Protein AF-A0A455U8F6-F1 (afdb_monomer_lite)

Radius of gyration: 26.74 Å; chains: 1; bounding box: 59×57×50 Å

Sequence (93 aa):
MGDVYIFRDQVVFEVPLKAPYSGPLNITLTFQGCADAGLCYPPEQTNLQASETQPPANLPIGTPQTAQPPTRMLTRHKVLSPRPKVKTAVLAR

Secondary structure (DSSP, 8-state):
--------S--------SS---S-EEEEEEE--EETTTEEPPPEEEEEEE-SS---TT---------PPP-----------------------

InterPro domains:
  IPR028250 Thiol:disulfide interchange protein DsbD, N-terminal domain [PF11412] (2-47)
  IPR036929 Thiol:disulfide interchange protein DsbD, N-terminal domain superfamily [G3DSA:2.60.40.1250] (1-62)
  IPR036929 Thiol:disulfide interchange protein DsbD, N-terminal domain superfamily [SSF74863] (2-50)

pLDDT: mean 74.24, std 20.31, range [40.97, 98.25]

Organism: NCBI:txid115553

Structure (mmCIF, N/CA/C/O backbone):
data_AF-A0A455U8F6-F1
#
_entry.id   AF-A0A455U8F6-F1
#
loop_
_atom_site.group_PDB
_atom_site.id
_atom_site.type_symbol
_atom_site.label_atom_id
_atom_site.label_alt_id
_atom_site.label_comp_id
_atom_site.label_asym_id
_atom_site.label_entity_id
_atom_site.label_seq_id
_atom_site.pdbx_PDB_ins_code
_atom_site.Cartn_x
_atom_site.Cartn_y
_atom_site.Cartn_z
_atom_site.occupancy
_atom_site.B_iso_or_equiv
_atom_site.auth_seq_id
_atom_site.auth_comp_id
_atom_site.auth_asym_id
_atom_site.auth_atom_id
_atom_site.pdbx_PDB_model_num
ATOM 1 N N . MET A 1 1 ? 18.345 -8.280 -5.740 1.00 62.19 1 MET A N 1
ATOM 2 C CA . MET A 1 1 ? 16.906 -8.359 -6.060 1.00 62.19 1 MET A CA 1
ATOM 3 C C . MET A 1 1 ? 16.491 -9.800 -5.858 1.00 62.19 1 MET A C 1
ATOM 5 O O . MET A 1 1 ? 17.248 -10.670 -6.267 1.00 62.19 1 MET A O 1
ATOM 9 N N . GLY A 1 2 ? 15.404 -10.039 -5.135 1.00 86.25 2 GLY A N 1
ATOM 10 C CA . GLY A 1 2 ? 14.883 -11.379 -4.859 1.00 86.25 2 GLY A CA 1
ATOM 11 C C . GLY A 1 2 ? 13.440 -11.489 -5.332 1.00 86.25 2 GLY A C 1
ATOM 12 O O . GLY A 1 2 ? 12.858 -10.489 -5.757 1.00 86.25 2 GLY A O 1
ATOM 13 N N . ASP A 1 3 ? 12.880 -12.688 -5.248 1.00 91.12 3 ASP A N 1
ATOM 14 C CA . ASP A 1 3 ? 11.495 -12.929 -5.633 1.00 91.12 3 ASP A CA 1
ATOM 15 C C . ASP A 1 3 ? 10.532 -12.255 -4.652 1.00 91.12 3 ASP A C 1
ATOM 17 O O . ASP A 1 3 ? 10.679 -12.351 -3.431 1.00 91.12 3 ASP A O 1
ATOM 21 N N . VAL A 1 4 ? 9.537 -11.560 -5.200 1.00 92.62 4 VAL A N 1
ATOM 22 C CA . VAL A 1 4 ? 8.485 -10.880 -4.442 1.00 92.62 4 VAL A CA 1
ATOM 23 C C . VAL A 1 4 ? 7.135 -11.123 -5.101 1.00 92.62 4 VAL A C 1
ATOM 25 O O . VAL A 1 4 ? 7.037 -11.249 -6.321 1.00 92.62 4 VAL A O 1
ATOM 28 N N . TYR A 1 5 ? 6.081 -11.155 -4.291 1.00 93.12 5 TYR A N 1
ATOM 29 C CA . TYR A 1 5 ? 4.715 -11.183 -4.800 1.00 93.12 5 TYR A CA 1
ATOM 30 C C . TYR A 1 5 ? 4.269 -9.766 -5.147 1.00 93.12 5 TYR A C 1
ATOM 32 O O . TYR A 1 5 ? 4.383 -8.855 -4.327 1.00 93.12 5 TYR A O 1
ATOM 40 N N . ILE A 1 6 ? 3.744 -9.597 -6.359 1.00 94.06 6 ILE A N 1
ATOM 41 C CA . ILE A 1 6 ? 3.146 -8.346 -6.822 1.00 94.06 6 ILE A CA 1
ATOM 42 C C . ILE A 1 6 ? 1.662 -8.557 -7.101 1.00 94.06 6 ILE A C 1
ATOM 44 O O . ILE A 1 6 ? 1.244 -9.640 -7.514 1.00 94.06 6 ILE A O 1
ATOM 48 N N . PH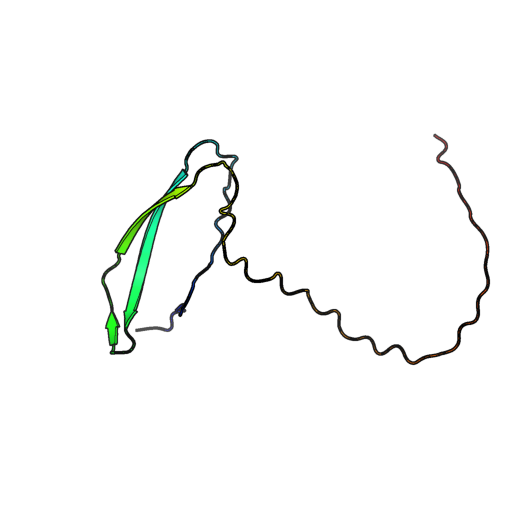E A 1 7 ? 0.878 -7.503 -6.911 1.00 95.31 7 PHE A N 1
ATOM 49 C CA . PHE A 1 7 ? -0.535 -7.472 -7.269 1.00 95.31 7 PHE A CA 1
ATOM 50 C C . PHE A 1 7 ? -0.718 -6.542 -8.469 1.00 95.31 7 PHE A C 1
ATOM 52 O O . PHE A 1 7 ? -0.143 -5.454 -8.502 1.00 95.31 7 PHE A O 1
ATOM 59 N N . ARG A 1 8 ? -1.499 -6.983 -9.458 1.00 94.12 8 ARG A N 1
ATOM 60 C CA . ARG A 1 8 ? -1.904 -6.184 -10.623 1.00 94.12 8 ARG A CA 1
ATOM 61 C C . ARG A 1 8 ? -3.399 -5.927 -10.568 1.00 94.12 8 ARG A C 1
ATOM 63 O O . ARG A 1 8 ? -4.120 -6.688 -9.930 1.00 94.12 8 ARG A O 1
ATOM 70 N N . ASP A 1 9 ? -3.826 -4.869 -11.248 1.00 92.88 9 ASP A N 1
ATOM 71 C CA . ASP A 1 9 ? -5.218 -4.435 -11.404 1.00 92.88 9 ASP A CA 1
ATOM 72 C C . ASP A 1 9 ? -5.906 -4.039 -10.091 1.00 92.88 9 ASP A C 1
ATOM 74 O O . ASP A 1 9 ? -6.202 -2.864 -9.878 1.00 92.88 9 ASP A O 1
ATOM 78 N N . GLN A 1 10 ? -6.143 -4.996 -9.194 1.00 91.12 10 GLN A N 1
ATOM 79 C CA . GLN A 1 10 ? -6.805 -4.767 -7.920 1.00 91.12 10 GLN A CA 1
ATOM 80 C C . GLN A 1 10 ? -6.253 -5.672 -6.817 1.00 91.12 10 GLN A C 1
ATOM 82 O O . GLN A 1 10 ? -6.015 -6.863 -7.011 1.00 91.12 10 GLN A O 1
ATOM 87 N N . VAL A 1 11 ? -6.124 -5.106 -5.616 1.00 91.94 11 VAL A N 1
ATOM 88 C CA . VAL A 1 11 ? -5.878 -5.851 -4.381 1.00 91.94 11 VAL A CA 1
ATOM 89 C C . VAL A 1 11 ? -7.044 -5.633 -3.420 1.00 91.94 11 VAL A C 1
ATOM 91 O O . VAL A 1 11 ? -7.487 -4.505 -3.205 1.00 91.94 11 VAL A O 1
ATOM 94 N N . VAL A 1 12 ? -7.554 -6.725 -2.853 1.00 91.50 12 VAL A N 1
ATOM 95 C CA . VAL A 1 12 ? -8.571 -6.718 -1.796 1.00 91.50 12 VAL A CA 1
ATOM 96 C C . VAL A 1 12 ? -8.025 -7.558 -0.651 1.00 91.50 12 VAL A C 1
ATOM 98 O O . VAL A 1 12 ? -7.596 -8.690 -0.867 1.00 91.50 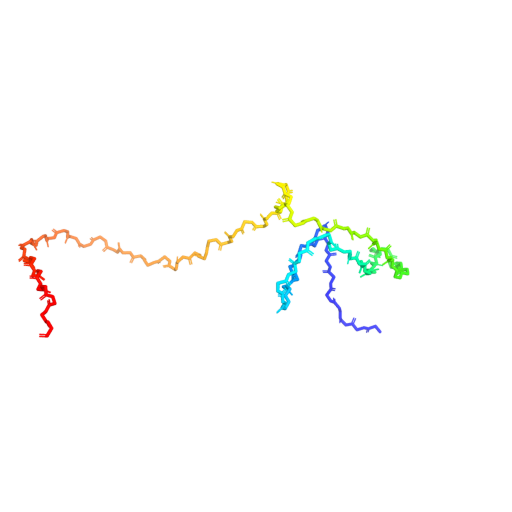12 VAL A O 1
ATOM 101 N N . PHE A 1 13 ? -8.003 -6.997 0.555 1.00 89.69 13 PHE A N 1
ATOM 102 C CA . PHE A 1 13 ? -7.516 -7.678 1.749 1.00 89.69 13 PHE A CA 1
ATOM 103 C C . PHE A 1 13 ? -8.388 -7.336 2.955 1.00 89.69 13 PHE A C 1
ATOM 105 O O . PHE A 1 13 ? -8.976 -6.259 3.034 1.00 89.69 13 PHE A O 1
ATOM 112 N N . GLU A 1 14 ? -8.450 -8.267 3.901 1.00 89.75 14 GLU A N 1
ATOM 113 C CA . GLU A 1 14 ? -9.200 -8.128 5.145 1.00 89.75 14 GLU A CA 1
ATOM 114 C C . GLU A 1 14 ? -8.226 -8.105 6.323 1.00 89.75 14 GLU A C 1
ATOM 116 O O . GLU A 1 14 ? -7.274 -8.886 6.377 1.00 89.75 14 GLU A O 1
ATOM 121 N N . VAL A 1 15 ? -8.462 -7.206 7.280 1.00 88.81 15 VAL A N 1
ATOM 122 C CA . VAL A 1 15 ? -7.652 -7.093 8.497 1.00 88.81 15 VAL A CA 1
ATOM 123 C C . VAL A 1 15 ? -8.560 -7.320 9.705 1.00 88.81 15 VAL A C 1
ATOM 125 O O . VAL A 1 15 ? -9.373 -6.448 10.018 1.00 88.81 15 VAL A O 1
ATOM 128 N N . PRO A 1 16 ? -8.460 -8.471 10.396 1.00 87.56 16 PRO A N 1
ATOM 129 C CA . PRO A 1 16 ? -9.301 -8.743 11.551 1.00 87.56 16 PRO A CA 1
ATOM 130 C C . PRO A 1 16 ? -8.891 -7.865 12.737 1.00 87.56 16 PRO A C 1
ATOM 132 O O . PRO A 1 16 ? -7.713 -7.772 13.097 1.00 87.56 16 PRO A O 1
ATOM 135 N N . LEU A 1 17 ? -9.878 -7.257 13.390 1.00 87.31 17 LEU A N 1
ATOM 136 C CA . LEU A 1 17 ? -9.666 -6.527 14.636 1.00 87.31 17 LEU A CA 1
ATOM 137 C C . LEU A 1 17 ? -9.580 -7.523 15.799 1.00 87.31 17 LEU A C 1
ATOM 139 O O . LEU A 1 17 ? -10.444 -8.380 15.966 1.00 87.31 17 LEU A O 1
ATOM 143 N N . LYS A 1 18 ? -8.526 -7.417 16.616 1.00 87.56 18 LYS A N 1
ATOM 144 C CA . LYS A 1 18 ? -8.294 -8.329 17.755 1.00 87.56 18 LYS A CA 1
ATOM 145 C C . LYS A 1 18 ? -9.261 -8.113 18.921 1.00 87.56 18 LYS A C 1
ATOM 147 O O . LYS A 1 18 ? -9.417 -9.004 19.748 1.00 87.56 18 LYS A O 1
ATOM 152 N N . ALA A 1 19 ? -9.856 -6.930 19.013 1.00 86.56 19 ALA A N 1
ATOM 153 C CA . ALA A 1 19 ? -10.779 -6.547 20.068 1.00 86.56 19 ALA A CA 1
ATOM 154 C C . ALA A 1 19 ? -11.968 -5.793 19.458 1.00 86.56 19 ALA A C 1
ATOM 156 O O . ALA A 1 19 ? -11.812 -5.199 18.385 1.00 86.56 19 ALA A O 1
ATOM 157 N N . PRO A 1 20 ? -13.131 -5.790 20.133 1.00 83.25 20 PRO A N 1
ATOM 158 C CA . PRO A 1 20 ? -14.241 -4.936 19.744 1.00 83.25 20 PRO A CA 1
ATOM 159 C C . PRO A 1 20 ? -13.768 -3.483 19.687 1.00 83.25 20 PRO A C 1
ATOM 161 O O . PRO A 1 20 ? -13.137 -2.991 20.624 1.00 83.25 20 PRO A O 1
ATOM 164 N N . TYR A 1 21 ? -14.059 -2.814 18.579 1.00 83.94 21 TYR A N 1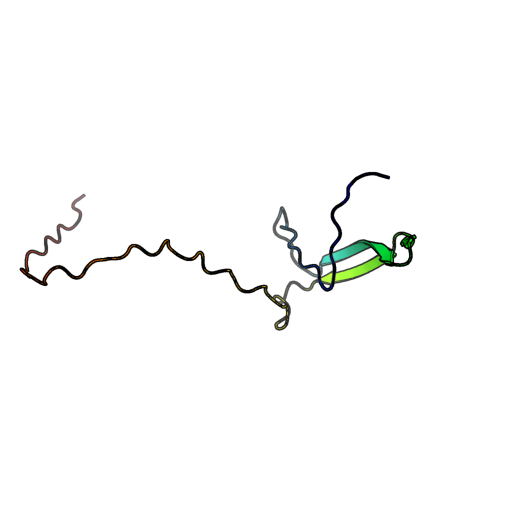
ATOM 165 C CA . TYR A 1 21 ? -13.764 -1.405 18.370 1.00 83.94 21 TYR A CA 1
ATOM 166 C C . TYR A 1 21 ? -15.077 -0.679 18.095 1.00 83.94 21 TYR A C 1
ATOM 168 O O . TYR A 1 21 ? -15.949 -1.242 17.438 1.00 83.94 21 TYR A O 1
ATOM 176 N N . SER A 1 22 ? -15.208 0.547 18.596 1.00 85.56 22 SER A N 1
ATOM 177 C CA . SER A 1 22 ? -16.363 1.403 18.331 1.00 85.56 22 SER A CA 1
ATOM 178 C C . SER A 1 22 ? -15.894 2.802 17.954 1.00 85.56 22 SER A C 1
ATOM 180 O O . SER A 1 22 ? -14.892 3.296 18.480 1.00 85.56 22 SER A O 1
ATOM 182 N N . GLY A 1 23 ? -16.630 3.428 17.044 1.00 86.81 23 GLY A N 1
ATOM 183 C CA . GLY A 1 23 ? -16.322 4.733 16.479 1.00 86.81 23 GLY A CA 1
ATOM 184 C C . GLY A 1 23 ? -15.485 4.673 15.192 1.00 86.81 23 GLY A C 1
ATOM 185 O O . GLY A 1 23 ? -15.274 3.602 14.620 1.00 86.81 23 GLY A O 1
ATOM 186 N N . PRO A 1 24 ? -15.043 5.838 14.681 1.00 88.62 24 PRO A N 1
ATOM 187 C CA . PRO A 1 24 ? -14.283 5.923 13.436 1.00 88.62 24 PRO A CA 1
ATOM 188 C C . PRO A 1 24 ? -12.865 5.363 13.583 1.00 88.62 24 PRO A C 1
ATOM 190 O O . PRO A 1 24 ? -12.097 5.824 14.425 1.00 88.62 24 PRO A O 1
ATOM 193 N N . LEU A 1 25 ? -12.491 4.423 12.718 1.00 89.88 25 LEU A N 1
ATOM 194 C CA . LEU A 1 25 ? -11.156 3.835 12.679 1.00 89.88 25 LEU A CA 1
ATOM 195 C C . LEU A 1 25 ? -10.280 4.574 11.663 1.00 89.88 25 LEU A C 1
ATOM 197 O O . LEU A 1 25 ? -10.507 4.480 10.459 1.00 89.88 25 LEU A O 1
ATOM 201 N N . ASN A 1 26 ? -9.257 5.281 12.142 1.00 92.25 26 ASN A N 1
ATOM 202 C CA . ASN A 1 26 ? -8.247 5.900 11.283 1.00 92.25 26 ASN A CA 1
ATOM 203 C C . ASN A 1 26 ? -7.203 4.860 10.861 1.00 92.25 26 ASN A C 1
ATOM 205 O O . ASN A 1 26 ? -6.648 4.155 11.704 1.00 92.25 26 ASN A O 1
ATOM 209 N N . ILE A 1 27 ? -6.921 4.785 9.564 1.00 93.38 27 ILE A N 1
ATOM 210 C CA . ILE A 1 27 ? -6.016 3.810 8.956 1.00 93.38 27 ILE A CA 1
ATOM 211 C C . ILE A 1 27 ? -5.006 4.576 8.105 1.00 93.38 27 ILE A C 1
ATOM 213 O O . ILE A 1 27 ? -5.392 5.316 7.206 1.00 93.38 27 ILE A O 1
ATOM 217 N N . THR A 1 28 ? -3.715 4.367 8.341 1.00 97.12 28 THR A N 1
ATOM 218 C CA . THR A 1 28 ? -2.660 4.818 7.425 1.00 97.12 28 THR A CA 1
ATOM 219 C C . THR A 1 28 ? -2.198 3.620 6.610 1.00 97.12 28 THR A C 1
ATOM 221 O O . THR A 1 28 ? -1.613 2.680 7.148 1.00 97.12 28 THR A O 1
ATOM 224 N N . LEU A 1 29 ? -2.491 3.638 5.315 1.00 96.56 29 LEU A N 1
ATOM 225 C CA . LEU A 1 29 ? -2.075 2.618 4.366 1.00 96.56 29 LEU A CA 1
ATOM 226 C C . LEU A 1 29 ? -0.756 3.041 3.719 1.00 96.56 29 LEU A C 1
ATOM 228 O O . LEU A 1 29 ? -0.712 4.077 3.064 1.00 96.56 29 LEU A O 1
ATOM 232 N N . THR A 1 30 ? 0.286 2.225 3.868 1.00 97.94 30 THR A N 1
ATOM 233 C CA . THR A 1 30 ? 1.572 2.418 3.185 1.00 97.94 30 THR A CA 1
ATOM 234 C C . THR A 1 30 ? 1.745 1.357 2.111 1.00 97.94 30 THR A C 1
ATOM 236 O O . THR A 1 30 ? 1.581 0.170 2.396 1.00 97.94 30 THR A O 1
ATOM 239 N N . PHE A 1 31 ? 2.102 1.757 0.896 1.00 96.75 31 PHE A N 1
ATOM 240 C CA . PHE A 1 31 ? 2.299 0.833 -0.221 1.00 96.75 31 PHE A CA 1
ATOM 241 C C . PHE A 1 31 ? 3.409 1.315 -1.157 1.00 96.75 31 PHE A C 1
ATOM 243 O O . PHE A 1 31 ? 3.841 2.462 -1.108 1.00 96.75 31 PHE A O 1
ATOM 250 N N . GLN A 1 32 ? 3.902 0.402 -1.988 1.00 96.56 32 GLN A N 1
ATOM 251 C CA . GLN A 1 32 ? 4.926 0.670 -2.994 1.00 96.56 32 GLN A CA 1
ATOM 252 C C . GLN A 1 32 ? 4.622 -0.152 -4.242 1.00 96.56 32 GLN A C 1
ATOM 254 O O . GLN A 1 32 ? 4.137 -1.282 -4.146 1.00 96.56 32 GLN A O 1
ATOM 259 N N . GLY A 1 33 ? 4.911 0.421 -5.404 1.00 95.19 33 GLY A N 1
ATOM 260 C CA . GLY A 1 33 ? 4.688 -0.210 -6.696 1.00 95.19 33 GLY A CA 1
ATOM 261 C C . GLY A 1 33 ? 5.876 -0.021 -7.625 1.00 95.19 33 GLY A C 1
ATOM 262 O O . GLY A 1 33 ? 6.715 0.863 -7.430 1.00 95.19 33 GLY A O 1
ATOM 263 N N . CYS A 1 34 ? 5.918 -0.849 -8.662 1.00 94.06 34 CYS A N 1
ATOM 264 C CA . CYS A 1 34 ? 6.893 -0.755 -9.737 1.00 94.06 34 CYS A CA 1
ATOM 265 C C . CYS A 1 34 ? 6.152 -0.688 -11.072 1.00 94.06 34 CYS A C 1
ATOM 267 O O . CYS A 1 34 ? 5.188 -1.422 -11.282 1.00 94.06 34 CYS A O 1
ATOM 269 N N . ALA A 1 35 ? 6.610 0.172 -11.975 1.00 95.19 35 ALA A N 1
ATOM 270 C CA . ALA A 1 35 ? 6.174 0.172 -13.361 1.00 95.19 35 ALA A CA 1
ATOM 271 C C . ALA A 1 35 ? 6.877 -0.948 -14.138 1.00 95.19 35 ALA A C 1
ATOM 273 O O . ALA A 1 35 ? 8.063 -1.213 -13.927 1.00 95.19 35 ALA A O 1
ATOM 274 N N . ASP A 1 36 ? 6.182 -1.525 -15.119 1.00 93.19 36 ASP A N 1
ATOM 275 C CA . ASP A 1 36 ? 6.727 -2.573 -15.997 1.00 93.19 36 ASP A CA 1
ATOM 276 C C . ASP A 1 36 ? 7.948 -2.118 -16.804 1.00 93.19 36 ASP A C 1
ATOM 278 O O . ASP A 1 36 ? 8.780 -2.930 -17.196 1.00 93.19 36 ASP A O 1
ATOM 282 N N . ALA A 1 37 ? 8.098 -0.805 -16.988 1.00 96.00 37 ALA A N 1
ATOM 283 C CA . ALA A 1 37 ? 9.273 -0.186 -17.592 1.00 96.00 37 ALA A CA 1
ATOM 284 C C . ALA A 1 37 ? 10.535 -0.223 -16.697 1.00 96.00 37 ALA A C 1
ATOM 286 O O . ALA A 1 37 ? 11.568 0.319 -17.086 1.00 96.00 37 ALA A O 1
ATOM 287 N N . GLY A 1 38 ? 10.472 -0.830 -15.506 1.00 92.56 38 GLY A N 1
ATOM 288 C CA . GLY A 1 38 ? 11.617 -0.984 -14.603 1.00 92.56 38 GLY A CA 1
ATOM 289 C C . GLY A 1 38 ? 11.823 0.175 -13.624 1.00 92.56 38 GLY A C 1
ATOM 290 O O . GLY A 1 38 ? 12.914 0.325 -13.080 1.00 92.56 38 GLY A O 1
ATOM 291 N N . LEU A 1 39 ? 10.794 0.994 -13.390 1.00 94.69 39 LEU A N 1
ATOM 292 C CA . LEU A 1 39 ? 10.837 2.094 -12.423 1.00 94.69 39 LEU A CA 1
ATOM 293 C C . LE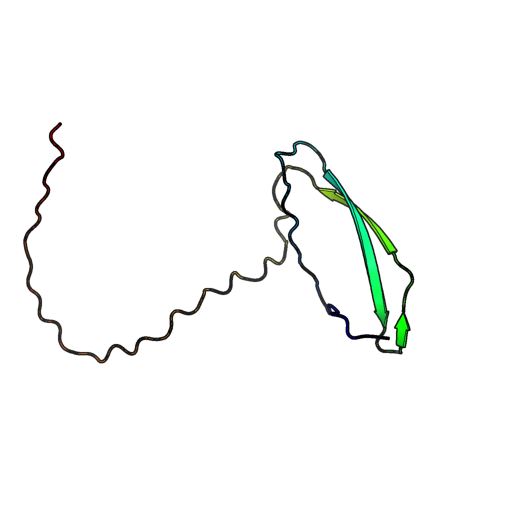U A 1 39 ? 10.150 1.682 -11.116 1.00 94.69 39 LEU A C 1
ATOM 295 O O . LEU A 1 39 ? 8.964 1.370 -11.124 1.00 94.69 39 LEU A O 1
ATOM 299 N N . CYS A 1 40 ? 10.858 1.747 -9.991 1.00 93.75 40 CYS A N 1
ATOM 300 C CA . CYS A 1 40 ? 10.261 1.582 -8.665 1.00 93.75 40 CYS A CA 1
ATOM 301 C C . CYS A 1 40 ? 9.890 2.949 -8.085 1.00 93.75 40 CYS A C 1
ATOM 303 O O . CYS A 1 40 ? 10.726 3.856 -8.063 1.00 93.75 40 CYS A O 1
ATOM 305 N N . TYR A 1 41 ? 8.663 3.089 -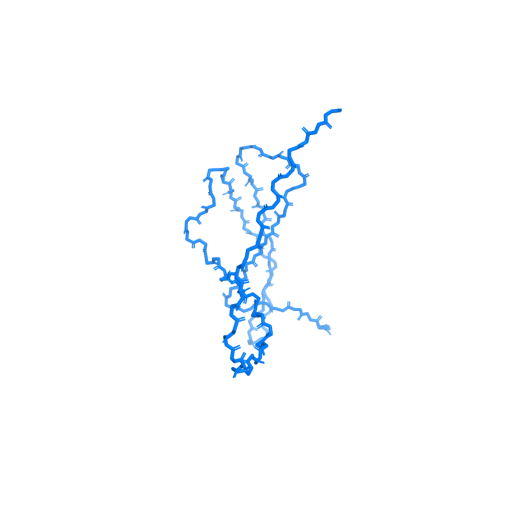7.589 1.00 96.00 41 TYR A N 1
ATOM 306 C CA . TYR A 1 41 ? 8.233 4.306 -6.905 1.00 96.00 41 TYR A CA 1
ATOM 307 C C . TYR A 1 41 ? 8.618 4.260 -5.417 1.00 96.00 41 TYR A C 1
ATOM 309 O O . TYR A 1 41 ? 8.669 3.173 -4.832 1.00 96.00 41 TYR A O 1
ATOM 317 N N . PRO A 1 42 ? 8.887 5.415 -4.780 1.00 97.50 42 PRO A N 1
ATOM 318 C CA . PRO A 1 42 ? 9.041 5.492 -3.331 1.00 97.50 42 PRO A CA 1
ATOM 319 C C . PRO A 1 42 ? 7.782 5.006 -2.591 1.00 97.50 42 PRO A C 1
ATOM 321 O O . PRO A 1 42 ? 6.693 5.037 -3.166 1.00 97.50 42 PRO A O 1
ATOM 324 N N . PRO A 1 43 ? 7.896 4.608 -1.313 1.00 97.62 43 PRO A N 1
ATOM 325 C CA . PRO A 1 43 ? 6.732 4.293 -0.494 1.00 97.62 43 PRO A CA 1
ATOM 326 C C . PRO A 1 43 ? 5.767 5.479 -0.394 1.00 97.62 43 PRO A C 1
ATOM 328 O O . PRO A 1 43 ? 6.174 6.595 -0.063 1.00 97.62 43 PRO A O 1
ATOM 331 N N . GLU A 1 44 ? 4.488 5.216 -0.631 1.00 97.88 44 GLU A N 1
ATOM 332 C CA . GLU A 1 44 ? 3.400 6.186 -0.539 1.00 97.88 44 GLU A CA 1
ATOM 333 C C . GLU A 1 44 ? 2.524 5.892 0.682 1.00 97.88 44 GLU A C 1
ATOM 335 O O . GLU A 1 44 ? 2.396 4.738 1.094 1.00 97.88 44 GLU A O 1
ATOM 340 N N . GLN A 1 45 ? 1.928 6.938 1.264 1.00 98.25 45 GLN A N 1
ATOM 341 C CA . GLN A 1 45 ? 0.999 6.835 2.387 1.00 98.25 45 GLN A CA 1
ATOM 342 C C . GLN A 1 45 ? -0.359 7.440 2.036 1.00 98.25 45 GLN A C 1
ATOM 344 O O . GLN A 1 45 ? -0.443 8.554 1.526 1.00 98.25 45 GLN A O 1
ATOM 349 N N . THR A 1 46 ? -1.433 6.737 2.381 1.00 96.75 46 THR A N 1
ATOM 350 C CA . THR A 1 46 ? -2.810 7.231 2.280 1.00 96.75 46 THR A CA 1
ATOM 351 C C . THR A 1 46 ? -3.510 7.090 3.624 1.00 96.75 46 THR A C 1
ATOM 353 O O . THR A 1 46 ? -3.518 6.014 4.218 1.00 96.75 46 THR A O 1
ATOM 356 N N . ASN A 1 47 ? -4.126 8.173 4.097 1.00 96.81 47 ASN A N 1
ATOM 357 C CA . ASN A 1 47 ? -4.954 8.146 5.298 1.00 96.81 47 ASN A CA 1
ATOM 358 C C . ASN A 1 47 ? -6.411 7.874 4.919 1.00 96.81 47 ASN A C 1
ATOM 360 O O . ASN A 1 47 ? -6.995 8.587 4.105 1.00 96.81 47 ASN A O 1
ATOM 364 N N . LEU A 1 48 ? -6.987 6.846 5.526 1.00 92.69 48 LEU A N 1
ATOM 365 C CA . LEU A 1 48 ? -8.361 6.401 5.351 1.00 92.69 48 LEU A CA 1
ATOM 366 C C . LEU A 1 48 ? -9.067 6.447 6.707 1.00 92.69 48 LEU A C 1
ATOM 368 O O . LEU A 1 48 ? -8.437 6.306 7.755 1.00 92.69 48 LEU A O 1
ATOM 372 N N . GLN A 1 49 ? -10.385 6.604 6.691 1.00 89.94 49 GLN A N 1
ATOM 373 C CA . GLN A 1 49 ? -11.207 6.474 7.886 1.00 89.94 49 GLN A CA 1
ATOM 374 C C . GLN A 1 49 ? -12.357 5.517 7.592 1.00 89.94 49 GLN A C 1
ATOM 376 O O . GLN A 1 49 ? -13.099 5.713 6.632 1.00 89.94 49 GLN A O 1
ATOM 381 N N . ALA A 1 50 ? -12.492 4.475 8.408 1.00 86.06 50 ALA A N 1
ATOM 382 C CA . ALA A 1 50 ? -13.603 3.540 8.334 1.00 86.06 50 ALA A CA 1
ATOM 383 C C . ALA A 1 50 ? -14.630 3.880 9.418 1.00 86.06 50 ALA A C 1
ATOM 385 O O . ALA A 1 50 ? -14.297 3.961 10.600 1.00 86.06 50 ALA A O 1
ATOM 386 N N . SER A 1 51 ? -15.881 4.091 9.020 1.00 82.19 51 SER A N 1
ATOM 387 C CA . SER A 1 51 ? -16.995 4.257 9.953 1.00 82.19 51 SER A CA 1
ATOM 388 C C . SER A 1 51 ? -17.554 2.892 10.356 1.00 82.19 51 SER A C 1
ATOM 390 O O . SER A 1 51 ? -17.609 1.971 9.548 1.00 82.19 51 SER A O 1
ATOM 392 N N . GLU A 1 52 ? -18.016 2.778 11.600 1.00 72.62 52 GLU A N 1
ATOM 393 C CA . GLU A 1 52 ? -18.661 1.569 12.141 1.00 72.62 52 GLU A CA 1
ATOM 394 C C . GLU A 1 52 ? -19.964 1.208 11.391 1.00 72.62 52 GLU A C 1
ATOM 396 O O . GLU A 1 52 ? -20.436 0.071 11.425 1.00 72.62 52 GLU A O 1
ATOM 401 N N . THR A 1 53 ? -20.550 2.174 10.676 1.00 64.44 53 THR A N 1
ATOM 402 C CA . THR A 1 53 ? -21.847 2.050 10.007 1.00 64.44 53 THR A CA 1
ATOM 403 C C . THR A 1 53 ? -21.743 1.309 8.674 1.00 64.44 53 THR A C 1
ATOM 405 O O . THR A 1 53 ? -21.747 1.925 7.618 1.00 64.44 53 THR A O 1
ATOM 408 N N . GLN A 1 54 ? -21.728 -0.022 8.761 1.00 63.19 54 GLN A N 1
ATOM 409 C CA . GLN A 1 54 ? -21.918 -0.987 7.670 1.00 63.19 54 GLN A CA 1
ATOM 410 C C . GLN A 1 54 ? -20.835 -0.967 6.561 1.00 63.19 54 GLN A C 1
ATOM 412 O O . GLN A 1 54 ? -20.375 0.090 6.134 1.00 63.19 54 GLN A O 1
ATOM 417 N N . PRO A 1 55 ? -20.406 -2.139 6.045 1.00 66.81 55 PRO A N 1
ATOM 418 C CA . PRO A 1 55 ? -19.461 -2.182 4.933 1.00 66.81 55 PRO A CA 1
ATOM 419 C C . PRO A 1 55 ? -19.997 -1.406 3.718 1.00 66.81 55 PRO A C 1
ATOM 421 O O . PRO A 1 55 ? -21.203 -1.467 3.455 1.00 66.81 55 PRO A O 1
ATOM 424 N N . PRO A 1 56 ? -19.138 -0.707 2.951 1.00 64.56 56 PRO A N 1
ATOM 425 C CA . PRO A 1 56 ? -19.576 0.0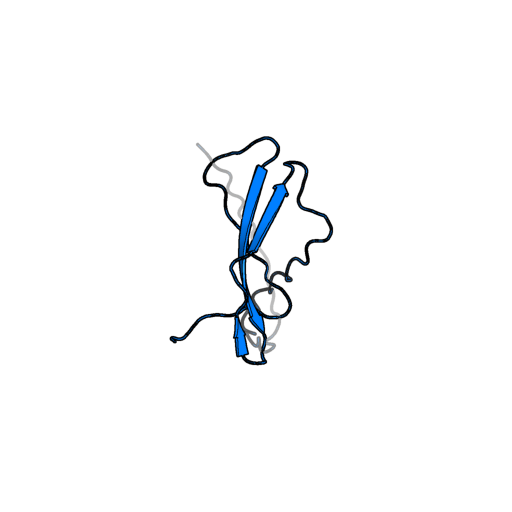08 1.761 1.00 64.56 56 PRO A CA 1
ATOM 426 C C . PRO A 1 56 ? -20.297 -0.938 0.792 1.00 64.56 56 PRO A C 1
ATOM 428 O O . PRO A 1 56 ? -19.775 -1.994 0.437 1.00 64.56 56 PRO A O 1
ATOM 431 N N . ALA A 1 57 ? -21.491 -0.538 0.342 1.00 67.31 57 ALA A N 1
ATOM 432 C CA . ALA A 1 57 ? -22.406 -1.369 -0.452 1.00 67.31 57 ALA A CA 1
ATOM 433 C C . ALA A 1 57 ? -21.841 -1.836 -1.813 1.00 67.31 57 ALA A C 1
ATOM 435 O O . ALA A 1 57 ? -22.405 -2.729 -2.440 1.00 67.31 57 ALA A O 1
ATOM 436 N N . ASN A 1 58 ? -20.720 -1.257 -2.254 1.00 65.56 58 ASN A N 1
ATOM 437 C CA . ASN A 1 58 ? -20.109 -1.483 -3.563 1.00 65.56 58 ASN A CA 1
ATOM 438 C C . ASN A 1 58 ? -18.670 -2.014 -3.482 1.00 65.56 58 ASN A C 1
ATOM 440 O O . ASN A 1 58 ? -17.904 -1.844 -4.431 1.00 65.56 58 ASN A O 1
ATOM 444 N N . LEU A 1 59 ? -18.276 -2.665 -2.385 1.00 65.62 59 LEU A N 1
ATOM 445 C CA . LEU A 1 59 ? -17.045 -3.455 -2.415 1.00 65.62 59 LEU A CA 1
ATOM 446 C C . LEU A 1 59 ? -17.209 -4.567 -3.465 1.00 65.62 59 LEU A C 1
ATOM 448 O O . LEU A 1 59 ? -18.196 -5.305 -3.391 1.00 65.62 59 LEU A O 1
ATOM 452 N N . PRO A 1 60 ? -16.281 -4.725 -4.427 1.00 63.00 60 PRO A N 1
ATOM 453 C CA . PRO A 1 60 ? -16.212 -5.935 -5.227 1.00 63.00 60 PRO A CA 1
ATOM 454 C C . PRO A 1 60 ? -15.792 -7.065 -4.287 1.00 63.00 60 PRO A C 1
ATOM 456 O O . PRO A 1 60 ? -14.617 -7.385 -4.128 1.00 63.00 60 PRO A O 1
ATOM 459 N N . ILE A 1 61 ? -16.780 -7.632 -3.599 1.00 60.22 61 ILE A N 1
ATOM 460 C CA . ILE A 1 61 ? -16.659 -8.900 -2.905 1.00 60.22 61 ILE A CA 1
ATOM 461 C C . ILE A 1 61 ? -16.376 -9.885 -4.028 1.00 60.22 61 ILE A C 1
ATOM 463 O O . ILE A 1 61 ? -17.271 -10.207 -4.814 1.00 60.22 61 ILE A O 1
ATOM 467 N N . GLY A 1 62 ? -15.115 -10.303 -4.157 1.00 60.50 62 GLY A N 1
ATOM 468 C CA . GLY A 1 62 ? -14.785 -11.458 -4.977 1.00 60.50 62 GLY A CA 1
ATOM 469 C C . GLY A 1 62 ? -15.778 -12.548 -4.600 1.00 60.50 62 GLY A C 1
ATOM 470 O O . GLY A 1 62 ? -15.932 -12.852 -3.418 1.00 60.50 62 GLY A O 1
ATOM 471 N N . THR A 1 63 ? -16.546 -13.036 -5.576 1.00 49.62 63 THR A N 1
ATOM 472 C CA . THR A 1 63 ? -17.603 -14.021 -5.332 1.00 49.62 63 THR A CA 1
ATOM 473 C C . THR A 1 63 ? -17.049 -15.116 -4.425 1.00 49.62 63 THR A C 1
ATOM 475 O O . THR A 1 63 ? -15.967 -15.621 -4.749 1.00 49.62 63 THR A O 1
ATOM 478 N N . PRO A 1 64 ? -17.740 -15.512 -3.336 1.00 52.38 64 PRO A N 1
ATOM 479 C CA . PRO A 1 64 ? -17.370 -16.721 -2.627 1.00 52.38 64 PRO A CA 1
ATOM 480 C C . PRO A 1 64 ? -17.343 -17.825 -3.678 1.00 52.38 64 PRO A C 1
ATOM 482 O O . PRO A 1 64 ? -18.389 -18.173 -4.233 1.00 52.38 64 PRO A O 1
ATOM 485 N N . GLN A 1 65 ? -16.147 -18.309 -4.025 1.00 46.75 65 GLN A N 1
ATOM 486 C CA . GLN A 1 65 ? -16.021 -19.467 -4.891 1.00 46.75 65 GLN A CA 1
ATOM 487 C C . GLN A 1 65 ? -16.762 -20.572 -4.161 1.00 46.75 65 GLN A C 1
ATOM 489 O O . GLN A 1 65 ? -16.340 -21.037 -3.102 1.00 46.75 65 GLN A O 1
ATOM 494 N N . THR A 1 66 ? -17.935 -20.917 -4.679 1.00 41.31 66 THR A N 1
ATOM 495 C CA . THR A 1 66 ? -18.704 -22.046 -4.193 1.00 41.31 66 THR A CA 1
ATOM 496 C C . THR A 1 66 ? -17.782 -23.230 -4.405 1.00 41.31 66 THR A C 1
ATOM 498 O O . THR A 1 66 ? -17.497 -23.578 -5.550 1.00 41.31 66 THR A O 1
ATOM 501 N N . ALA A 1 67 ? -17.228 -23.767 -3.317 1.00 58.47 67 ALA A N 1
ATOM 502 C CA . ALA A 1 67 ? -16.422 -24.972 -3.354 1.00 58.47 67 ALA A CA 1
ATOM 503 C C . ALA A 1 67 ? -17.208 -26.002 -4.167 1.00 58.47 67 ALA A C 1
ATOM 505 O O . ALA A 1 67 ? -18.275 -26.445 -3.741 1.00 58.47 67 ALA A O 1
ATOM 506 N N . GLN A 1 68 ? -16.742 -26.291 -5.384 1.00 52.50 68 GLN A N 1
ATOM 507 C CA . GLN A 1 68 ? -17.403 -27.243 -6.258 1.00 52.50 68 GLN A CA 1
ATOM 508 C C . GLN A 1 68 ? -17.321 -28.599 -5.556 1.00 52.50 68 GLN A C 1
ATOM 510 O O . GLN A 1 68 ? -16.212 -29.083 -5.309 1.00 52.50 68 GLN A O 1
ATOM 515 N N . PRO A 1 69 ? -18.454 -29.221 -5.185 1.00 54.28 69 PRO A N 1
ATOM 516 C CA . PRO A 1 69 ? -18.405 -30.586 -4.702 1.00 54.28 69 PRO A CA 1
ATOM 517 C C . PRO A 1 69 ? -17.880 -31.461 -5.850 1.00 54.28 69 PRO A C 1
ATOM 519 O O . PRO A 1 69 ? -18.308 -31.268 -6.993 1.00 54.28 69 PRO A O 1
ATOM 522 N N . PRO A 1 70 ? -16.965 -32.415 -5.596 1.00 50.34 70 PRO A N 1
ATOM 523 C CA . PRO A 1 70 ? -16.516 -33.325 -6.637 1.00 50.34 70 PRO A CA 1
ATOM 524 C C . PRO A 1 70 ? -17.740 -34.051 -7.193 1.00 50.34 70 PRO A C 1
ATOM 526 O O . PRO A 1 70 ? -18.507 -34.665 -6.444 1.00 50.34 70 PRO A O 1
ATOM 529 N N . THR A 1 71 ? -17.943 -33.936 -8.504 1.00 48.81 71 THR A N 1
ATOM 530 C CA . THR A 1 71 ? -19.046 -34.547 -9.243 1.00 48.81 71 THR A CA 1
ATOM 531 C C . THR A 1 71 ? -19.021 -36.058 -9.045 1.00 48.81 71 THR A C 1
ATOM 533 O O . THR A 1 71 ? -18.384 -36.802 -9.788 1.00 48.81 71 THR A O 1
ATOM 536 N N . ARG A 1 72 ? -19.733 -36.537 -8.025 1.00 53.53 72 ARG A N 1
ATOM 537 C CA . ARG A 1 72 ? -20.041 -37.951 -7.859 1.00 53.53 72 ARG A CA 1
ATOM 538 C C . ARG A 1 72 ? -21.052 -38.309 -8.942 1.00 53.53 72 ARG A C 1
ATOM 540 O O . ARG A 1 72 ? -22.249 -38.093 -8.773 1.00 53.53 72 ARG A O 1
ATOM 547 N N . MET A 1 73 ? -20.556 -38.834 -10.062 1.00 49.53 73 MET A N 1
ATOM 548 C CA . MET A 1 73 ? -21.370 -39.511 -11.070 1.00 49.53 73 MET A CA 1
ATOM 549 C C . MET A 1 73 ? -22.238 -40.570 -10.379 1.00 49.53 73 MET A C 1
ATOM 551 O O . MET A 1 73 ? -21.746 -41.618 -9.962 1.00 49.53 73 MET A O 1
ATOM 555 N N . LEU A 1 74 ? -23.532 -40.286 -10.217 1.00 53.50 74 LEU A N 1
ATOM 556 C CA . LEU A 1 74 ? -24.502 -41.244 -9.703 1.00 53.50 74 LEU A CA 1
ATOM 557 C C . LEU A 1 74 ? -25.211 -41.892 -10.891 1.00 53.50 74 LEU A C 1
ATOM 559 O O . LEU A 1 74 ? -26.203 -41.383 -11.414 1.00 53.50 74 LEU A O 1
ATOM 563 N N . THR A 1 75 ? -24.670 -43.028 -11.325 1.00 51.69 75 THR A N 1
ATOM 564 C CA . THR A 1 75 ? -25.296 -43.917 -12.301 1.00 51.69 75 THR A CA 1
ATOM 565 C C . THR A 1 75 ? -26.686 -44.309 -11.812 1.00 51.69 75 THR A C 1
ATOM 567 O O . THR A 1 75 ? -26.862 -44.870 -10.730 1.00 51.69 75 THR A O 1
ATOM 570 N N . ARG A 1 76 ? -27.674 -43.997 -12.647 1.00 60.38 76 ARG A N 1
ATOM 571 C CA . ARG A 1 76 ? -29.113 -44.186 -12.473 1.00 60.38 76 ARG A CA 1
ATOM 572 C C . ARG A 1 76 ? -29.463 -45.661 -12.212 1.00 60.38 76 ARG A C 1
ATOM 574 O O . ARG A 1 76 ? -29.778 -46.391 -13.142 1.00 60.38 76 ARG A O 1
ATOM 581 N N . HIS A 1 77 ? -29.459 -46.096 -10.953 1.00 56.00 77 HIS A N 1
ATOM 582 C CA . HIS A 1 77 ? -30.022 -47.388 -10.553 1.00 56.00 77 HIS A CA 1
ATOM 583 C C . HIS A 1 77 ? -31.270 -47.178 -9.696 1.00 56.00 77 HIS A C 1
ATOM 585 O O . HIS A 1 77 ? -31.208 -46.925 -8.501 1.00 56.00 77 HIS A O 1
ATOM 591 N N . LYS A 1 78 ? -32.400 -47.260 -10.407 1.00 46.19 78 LYS A N 1
ATOM 592 C CA . LYS A 1 78 ? -33.700 -47.803 -9.999 1.00 46.19 78 LYS A CA 1
ATOM 593 C C . LYS A 1 78 ? -34.206 -47.424 -8.597 1.00 46.19 78 LYS A C 1
ATOM 595 O O . LYS A 1 78 ? -33.863 -48.027 -7.589 1.00 46.19 78 LYS A O 1
ATOM 600 N N . VAL A 1 79 ? -35.152 -46.485 -8.604 1.00 48.38 79 VAL A N 1
ATOM 601 C CA . VAL A 1 79 ? -36.140 -46.251 -7.546 1.00 48.38 79 VAL A CA 1
ATOM 602 C C . VAL A 1 79 ? -36.770 -47.581 -7.122 1.00 48.38 79 VAL A C 1
ATOM 604 O O . VAL A 1 79 ? -37.465 -48.218 -7.914 1.00 48.38 79 VAL A O 1
ATOM 607 N N . LEU A 1 80 ? -36.561 -47.973 -5.867 1.00 49.12 80 LEU A N 1
ATOM 608 C CA . LEU A 1 80 ? -37.471 -48.853 -5.146 1.00 49.12 80 LEU A CA 1
ATOM 609 C C . LEU A 1 80 ? -37.606 -48.342 -3.709 1.00 49.12 80 LEU A C 1
ATOM 611 O O . LEU A 1 80 ? -36.746 -48.547 -2.858 1.00 49.12 80 LEU A O 1
ATOM 615 N N . SER A 1 81 ? -38.703 -47.630 -3.483 1.00 49.47 81 SER A N 1
ATOM 616 C CA . SER A 1 81 ? -39.260 -47.280 -2.178 1.00 49.47 81 SER A CA 1
ATOM 617 C C . SER A 1 81 ? -39.435 -48.534 -1.309 1.00 49.47 81 SER A C 1
ATOM 619 O O . SER A 1 81 ? -39.817 -49.581 -1.834 1.00 49.47 81 SER A O 1
ATOM 621 N N . PRO A 1 82 ? -39.271 -48.425 0.021 1.00 48.00 82 PRO A N 1
ATOM 622 C CA . PRO A 1 82 ? -40.471 -48.388 0.867 1.00 48.00 82 PRO A CA 1
ATOM 623 C C . PRO A 1 82 ? -40.362 -47.427 2.077 1.00 48.00 82 PRO A C 1
ATOM 625 O O . PRO A 1 82 ? -39.330 -47.333 2.735 1.00 48.00 82 PRO A O 1
ATOM 628 N N . ARG A 1 83 ? -41.461 -46.730 2.416 1.00 47.19 83 ARG A N 1
ATOM 629 C CA . ARG A 1 83 ? -41.716 -46.240 3.799 1.00 47.19 83 ARG A CA 1
ATOM 630 C C . ARG A 1 83 ? -42.153 -47.448 4.670 1.00 47.19 83 ARG A C 1
ATOM 632 O O . ARG A 1 83 ? -42.493 -48.461 4.061 1.00 47.19 83 ARG A O 1
ATOM 639 N N . PRO A 1 84 ? -42.325 -47.382 6.016 1.00 48.44 84 PRO A N 1
ATOM 640 C CA . PRO A 1 84 ? -42.059 -46.323 7.009 1.00 48.44 84 PRO A CA 1
ATOM 641 C C . PRO A 1 84 ? -41.366 -46.836 8.310 1.00 48.44 84 PRO A C 1
ATOM 643 O O . PRO A 1 84 ? -41.340 -48.030 8.583 1.00 48.44 84 PRO A O 1
ATOM 646 N N . LYS A 1 85 ? -40.919 -45.932 9.196 1.00 43.28 85 LYS A N 1
ATOM 647 C CA . LYS A 1 85 ? -41.403 -45.834 10.597 1.00 43.28 85 LYS A CA 1
ATOM 648 C C . LYS A 1 85 ? -40.715 -44.675 11.323 1.00 43.28 85 LYS A C 1
ATOM 650 O O . LYS A 1 85 ? -39.526 -44.706 11.612 1.00 43.28 85 LYS A O 1
ATOM 655 N N . VAL A 1 86 ? -41.518 -43.664 11.635 1.00 48.19 86 VAL A N 1
ATOM 656 C CA . VAL A 1 86 ? -41.206 -42.591 12.578 1.00 48.19 86 VAL A CA 1
ATOM 657 C C . VAL A 1 86 ? -41.083 -43.218 13.968 1.00 48.19 86 VAL A C 1
ATOM 659 O O . VAL A 1 86 ? -42.041 -43.813 14.458 1.00 48.19 86 VAL A O 1
ATOM 662 N N . LYS A 1 87 ? -39.918 -43.096 14.607 1.00 41.50 87 LYS A N 1
ATOM 663 C CA . LYS A 1 87 ? -39.793 -43.220 16.063 1.00 41.50 87 LYS A CA 1
ATOM 664 C C . LYS A 1 87 ? -39.351 -41.873 16.614 1.00 41.50 87 LYS A C 1
ATOM 666 O O . LYS A 1 87 ? -38.168 -41.586 16.732 1.00 41.50 87 LYS A O 1
ATOM 671 N N . THR A 1 88 ? -40.344 -41.059 16.939 1.00 45.97 88 THR A N 1
ATOM 672 C CA . THR A 1 88 ? -40.211 -39.995 17.926 1.00 45.97 88 THR A CA 1
ATOM 673 C C . THR A 1 88 ? -40.121 -40.676 19.289 1.00 45.97 88 THR A C 1
ATOM 675 O O . THR A 1 88 ? -41.076 -41.328 19.705 1.00 45.97 88 THR A O 1
ATOM 678 N N . ALA A 1 89 ? -38.985 -40.562 19.969 1.00 50.75 89 ALA A N 1
ATOM 679 C CA . ALA A 1 89 ? -38.887 -40.855 21.393 1.00 50.75 89 ALA A CA 1
ATOM 680 C C . ALA A 1 89 ? -38.425 -39.573 22.080 1.00 50.75 89 ALA A C 1
ATOM 682 O O . ALA A 1 89 ? -37.293 -39.124 21.922 1.00 50.75 89 ALA A O 1
ATOM 683 N N . VAL A 1 90 ? -39.393 -38.955 22.747 1.00 46.88 90 VAL A N 1
ATOM 684 C CA . VAL A 1 90 ? -39.251 -37.791 23.610 1.00 46.88 90 VAL A CA 1
ATOM 685 C C . VAL A 1 90 ? -38.357 -38.144 24.799 1.00 46.88 90 VAL A C 1
ATOM 687 O O . VAL A 1 90 ? -38.468 -39.217 25.386 1.00 46.88 90 VAL A O 1
ATOM 690 N N . LEU A 1 91 ? -37.480 -37.197 25.113 1.00 40.97 91 LEU A N 1
ATOM 691 C CA . LEU A 1 91 ? -36.613 -37.107 26.278 1.00 40.97 91 LEU A CA 1
ATOM 692 C C . LEU A 1 91 ? -37.412 -37.292 27.584 1.00 40.97 91 LEU A C 1
ATOM 694 O O . LEU A 1 91 ? -38.330 -36.518 27.852 1.00 40.97 91 LEU A O 1
ATOM 698 N N . ALA A 1 92 ? -37.041 -38.273 28.407 1.00 42.56 92 ALA A N 1
ATOM 699 C CA . ALA A 1 92 ? -37.451 -38.343 29.807 1.00 42.56 92 ALA A CA 1
ATOM 700 C C . ALA A 1 92 ? -36.217 -38.108 30.686 1.00 42.56 92 ALA A C 1
ATOM 702 O O . ALA A 1 92 ? -35.147 -38.648 30.408 1.00 42.56 92 ALA A O 1
ATOM 703 N N . ARG A 1 93 ? -36.399 -37.222 31.666 1.00 46.56 93 ARG A N 1
ATOM 704 C CA . ARG A 1 93 ? -35.453 -36.866 32.728 1.00 46.56 93 ARG A CA 1
ATOM 705 C C . ARG A 1 93 ? -35.059 -38.067 33.576 1.00 46.56 93 ARG A C 1
ATOM 707 O O . ARG A 1 93 ? -35.931 -38.945 33.759 1.00 46.56 93 ARG A O 1
#

Foldseek 3Di:
DDDDDDDPDDDDDDDDDPDDDAAKDKDKDWDWDADPVGRTDDIDIDIDIDGPPDDDPPDPPPPPPPPDDPPPPDDDDDDDDDDDDDDDDDDDD